Protein AF-A0A183D6N3-F1 (afdb_monomer_lite)

Foldseek 3Di:
DKAQFFKKKAFPVFRKIFTANDDCVRDVLFWDAPCLVTDMFMFGDPCVVPPDDPPDDRPRDRDSTGDDDPPTPDMDGDHDPVVSVVQNVPRIHDPPDD

InterPro domains:
  IPR003609 PAN/Apple domain [PF00024] (3-47)
  IPR052774 C. elegans Developmental and Neuronal Protein [PTHR47327] (3-94)

Structure (mmCIF, N/CA/C/O backbone):
data_AF-A0A183D6N3-F1
#
_entry.id   AF-A0A183D6N3-F1
#
loop_
_atom_site.group_PDB
_atom_site.id
_atom_site.type_symbol
_atom_site.label_atom_id
_atom_site.label_alt_id
_atom_site.label_comp_id
_atom_site.label_asym_id
_atom_site.label_entity_id
_atom_site.label_seq_id
_atom_site.pdbx_PDB_ins_code
_atom_site.Cartn_x
_atom_site.Cartn_y
_atom_site.Cartn_z
_atom_site.occupancy
_atom_site.B_iso_or_equiv
_atom_site.auth_seq_id
_atom_site.auth_comp_id
_atom_site.auth_asym_id
_atom_site.auth_atom_id
_atom_site.pdbx_PDB_model_num
ATOM 1 N N . MET A 1 1 ? -11.780 8.152 -12.091 1.00 53.31 1 MET A N 1
ATOM 2 C CA . MET A 1 1 ? -10.419 8.721 -11.967 1.00 53.31 1 MET A CA 1
ATOM 3 C C . MET A 1 1 ? -9.434 7.601 -12.252 1.00 53.31 1 MET A C 1
ATOM 5 O O . MET A 1 1 ? -9.717 6.483 -11.843 1.00 53.31 1 MET A O 1
ATOM 9 N N . GLN A 1 2 ? -8.379 7.869 -13.019 1.00 67.38 2 GLN A N 1
ATOM 10 C CA . GLN A 1 2 ? -7.361 6.887 -13.397 1.00 67.38 2 GLN A CA 1
ATOM 11 C C . GLN A 1 2 ? -6.048 7.276 -12.713 1.00 67.38 2 GLN A C 1
ATOM 13 O O . GLN A 1 2 ? -5.685 8.449 -12.763 1.00 67.38 2 GLN A O 1
ATOM 18 N N . ILE A 1 3 ? -5.395 6.328 -12.038 1.00 74.12 3 ILE A N 1
ATOM 19 C CA . ILE A 1 3 ? -4.172 6.562 -11.255 1.00 74.12 3 ILE A CA 1
ATOM 20 C C . ILE A 1 3 ? -3.027 5.664 -11.741 1.00 74.12 3 ILE A C 1
ATOM 22 O O . ILE A 1 3 ? -3.223 4.460 -11.928 1.00 74.12 3 ILE A O 1
ATOM 26 N N . ASP A 1 4 ? -1.834 6.247 -11.878 1.00 82.00 4 ASP A N 1
ATOM 27 C CA . ASP A 1 4 ? -0.567 5.522 -12.022 1.00 82.00 4 ASP A CA 1
ATOM 28 C C . ASP A 1 4 ? -0.085 5.099 -10.627 1.00 82.00 4 ASP A C 1
ATOM 30 O O . ASP A 1 4 ? 0.648 5.827 -9.960 1.00 82.00 4 ASP A O 1
ATOM 34 N N . CYS A 1 5 ? -0.559 3.952 -10.139 1.00 81.69 5 CYS A N 1
ATOM 35 C CA . CYS A 1 5 ? -0.313 3.527 -8.760 1.00 81.69 5 CYS A CA 1
ATOM 36 C C . CYS A 1 5 ? 1.162 3.168 -8.509 1.00 81.69 5 CYS A C 1
ATOM 38 O O . CYS A 1 5 ? 1.644 2.122 -8.953 1.00 81.69 5 CYS A O 1
ATOM 40 N N . ARG A 1 6 ? 1.864 4.025 -7.760 1.00 83.56 6 ARG A N 1
ATOM 41 C CA . ARG A 1 6 ? 3.275 3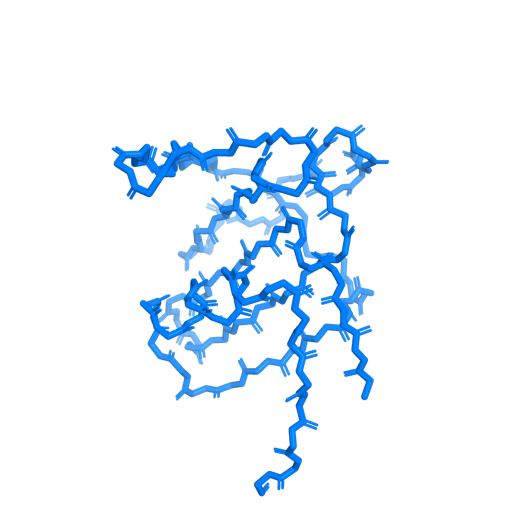.866 -7.369 1.00 83.56 6 ARG A CA 1
ATOM 42 C C . ARG A 1 6 ? 3.451 3.232 -6.003 1.00 83.56 6 ARG A C 1
ATOM 44 O O . ARG A 1 6 ? 4.516 2.678 -5.737 1.00 83.56 6 ARG A O 1
ATOM 51 N N . SER A 1 7 ? 2.444 3.294 -5.139 1.00 83.62 7 SER A N 1
ATOM 52 C CA . SER A 1 7 ? 2.470 2.573 -3.872 1.00 83.62 7 SER A CA 1
ATOM 53 C C . SER A 1 7 ? 1.079 2.263 -3.332 1.00 83.62 7 SER A C 1
ATOM 55 O O . SER A 1 7 ? 0.093 2.895 -3.710 1.00 83.62 7 SER A O 1
ATOM 57 N N . VAL A 1 8 ? 1.007 1.278 -2.441 1.00 86.44 8 VAL A N 1
ATOM 58 C CA . VAL A 1 8 ? -0.219 0.841 -1.779 1.00 86.44 8 VAL A CA 1
ATOM 59 C C . VAL A 1 8 ? 0.002 0.637 -0.281 1.00 86.44 8 VAL A C 1
ATOM 61 O O . VAL A 1 8 ? 1.092 0.260 0.152 1.00 86.44 8 VAL A O 1
ATOM 64 N N . MET A 1 9 ? -1.032 0.909 0.514 1.00 86.00 9 MET A N 1
ATOM 65 C CA . MET A 1 9 ? -1.075 0.643 1.954 1.00 86.00 9 MET A CA 1
ATOM 66 C C . MET A 1 9 ? -2.287 -0.229 2.268 1.00 86.00 9 MET A C 1
ATOM 68 O O . MET A 1 9 ? -3.374 0.041 1.757 1.00 86.00 9 MET A O 1
ATOM 72 N N . TYR A 1 10 ? -2.120 -1.243 3.115 1.00 87.94 10 TYR A N 1
ATOM 73 C CA . TYR A 1 10 ? -3.219 -2.109 3.548 1.00 87.94 10 TYR A CA 1
ATOM 74 C C . TYR A 1 10 ? -3.324 -2.180 5.073 1.00 87.94 10 TYR A C 1
ATOM 76 O O . TYR A 1 10 ? -2.392 -2.642 5.736 1.00 87.94 10 TYR A O 1
ATOM 84 N N . TYR A 1 11 ? -4.469 -1.762 5.616 1.00 87.31 11 TYR A N 1
ATOM 85 C CA . TYR A 1 11 ? -4.781 -1.772 7.046 1.00 87.31 11 TYR A CA 1
ATOM 86 C C . TYR A 1 11 ? -5.524 -3.047 7.402 1.00 87.31 11 TYR A C 1
ATOM 88 O O . TYR A 1 11 ? -6.665 -3.268 7.001 1.00 87.31 11 TYR A O 1
ATOM 96 N N . TYR A 1 12 ? -4.888 -3.89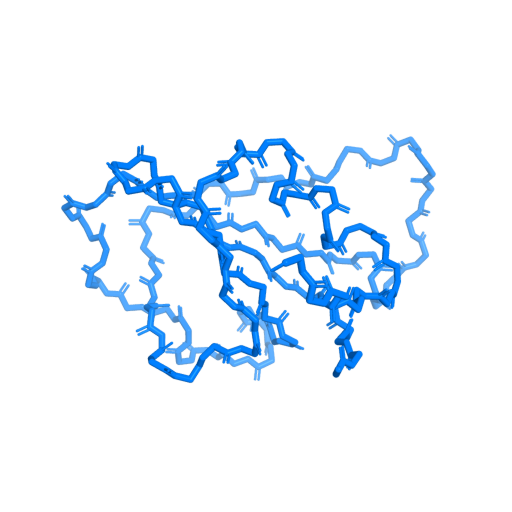6 8.199 1.00 87.31 12 TYR A N 1
ATOM 97 C CA . TYR A 1 12 ? -5.449 -5.203 8.526 1.00 87.31 12 TYR A CA 1
ATOM 98 C C . TYR A 1 12 ? -6.635 -5.130 9.486 1.00 87.31 12 TYR A C 1
ATOM 100 O O . TYR A 1 12 ? -7.460 -6.040 9.498 1.00 87.31 12 TYR A O 1
ATOM 108 N N . ASP A 1 13 ? -6.697 -4.092 10.316 1.00 87.81 13 ASP A N 1
ATOM 109 C CA . ASP A 1 13 ? -7.713 -3.981 11.366 1.00 87.81 13 ASP A CA 1
ATOM 110 C C . ASP A 1 13 ? -9.052 -3.475 10.816 1.00 87.81 13 ASP A C 1
ATOM 112 O O . ASP A 1 13 ? -10.106 -3.845 11.326 1.00 87.81 13 ASP A O 1
ATOM 116 N N . THR A 1 14 ? -9.006 -2.685 9.743 1.00 87.75 14 THR A N 1
ATOM 117 C CA . THR A 1 14 ? -10.166 -2.069 9.084 1.00 87.75 14 THR A CA 1
ATOM 118 C C . THR A 1 14 ? -10.457 -2.658 7.700 1.00 87.75 14 THR A C 1
ATOM 120 O O . THR A 1 14 ? -11.517 -2.395 7.138 1.00 87.75 14 THR A O 1
ATOM 123 N N . ALA A 1 15 ? -9.555 -3.489 7.161 1.00 91.19 15 ALA A N 1
ATOM 124 C CA . ALA A 1 15 ? -9.596 -3.982 5.780 1.00 91.19 15 ALA A CA 1
ATOM 125 C C . ALA A 1 15 ? -9.632 -2.845 4.738 1.00 91.19 15 ALA A C 1
ATOM 127 O O . ALA A 1 15 ? -10.295 -2.947 3.702 1.00 91.19 15 ALA A O 1
ATOM 128 N N . GLU A 1 16 ? -8.922 -1.753 5.029 1.00 89.06 16 GLU A N 1
ATOM 129 C CA . GLU A 1 16 ? -8.804 -0.583 4.158 1.00 89.06 16 GLU A CA 1
ATOM 130 C C . GLU A 1 16 ? -7.568 -0.684 3.263 1.00 89.06 16 GLU A C 1
ATOM 132 O O . GLU A 1 16 ? -6.495 -1.131 3.679 1.00 89.06 16 GLU A O 1
ATOM 137 N N . CYS A 1 17 ? -7.720 -0.217 2.030 1.00 88.19 17 CYS A N 1
ATOM 138 C CA . CYS A 1 17 ? -6.690 -0.160 1.011 1.00 88.19 17 CYS A CA 1
ATOM 139 C C . CYS A 1 17 ? -6.541 1.270 0.496 1.00 88.19 17 CYS A C 1
ATOM 141 O O . CYS A 1 17 ? -7.520 1.901 0.095 1.00 88.19 17 CYS A O 1
ATOM 143 N N . ILE A 1 18 ? -5.306 1.759 0.465 1.00 86.69 18 ILE A N 1
ATOM 144 C CA . ILE A 1 18 ? -4.965 3.084 -0.050 1.00 86.69 18 ILE A CA 1
ATOM 145 C C . ILE A 1 18 ? -4.029 2.917 -1.238 1.00 86.69 18 ILE A C 1
ATOM 147 O O . ILE A 1 18 ? -2.953 2.350 -1.075 1.00 86.69 18 ILE A O 1
ATOM 151 N N . LEU A 1 19 ? -4.410 3.433 -2.407 1.00 86.12 19 LEU A N 1
ATOM 152 C CA . LEU A 1 19 ? -3.540 3.514 -3.584 1.00 86.12 19 LEU A CA 1
ATOM 153 C C . LEU A 1 19 ? -3.023 4.947 -3.727 1.00 86.12 19 LEU A C 1
ATOM 155 O O . LEU A 1 19 ? -3.809 5.895 -3.654 1.00 86.12 19 LEU A O 1
ATOM 159 N N . ASN A 1 20 ? -1.723 5.092 -3.977 1.00 83.75 20 ASN A N 1
ATOM 160 C CA . ASN A 1 20 ? -1.060 6.384 -4.136 1.00 83.75 20 ASN A CA 1
ATOM 161 C C . ASN A 1 20 ? -0.311 6.462 -5.472 1.00 83.75 20 ASN A C 1
ATOM 163 O O . ASN A 1 20 ? 0.345 5.508 -5.899 1.00 83.75 20 ASN A O 1
ATOM 167 N N . ALA A 1 21 ? -0.357 7.635 -6.099 1.00 84.31 21 ALA A N 1
ATOM 168 C CA . ALA A 1 21 ? 0.382 7.983 -7.309 1.00 84.31 21 ALA A CA 1
ATOM 169 C C . ALA A 1 21 ? 1.839 8.355 -7.011 1.00 84.31 21 ALA A C 1
ATOM 171 O O . ALA A 1 21 ? 2.615 8.607 -7.928 1.00 84.31 21 ALA A O 1
ATOM 172 N N . GLU A 1 22 ? 2.205 8.402 -5.732 1.00 83.00 22 GLU A N 1
ATOM 173 C CA . GLU A 1 22 ? 3.530 8.727 -5.217 1.00 83.00 22 GLU A CA 1
ATOM 174 C C . GLU A 1 22 ? 4.111 7.539 -4.430 1.00 83.00 22 GLU A C 1
ATOM 176 O O . GLU A 1 22 ? 3.390 6.639 -3.991 1.00 83.00 22 GLU A O 1
ATOM 181 N N . ASN A 1 23 ? 5.430 7.535 -4.250 1.00 79.31 23 ASN A N 1
ATOM 182 C CA . ASN A 1 23 ? 6.168 6.598 -3.400 1.00 79.31 23 ASN A CA 1
ATOM 183 C C . ASN A 1 23 ? 7.171 7.353 -2.503 1.00 79.31 23 ASN A C 1
ATOM 185 O O . ASN A 1 23 ? 7.251 8.585 -2.559 1.00 79.31 23 ASN A O 1
ATOM 189 N N . GLN A 1 24 ? 7.962 6.648 -1.686 1.00 75.12 24 GLN A N 1
ATOM 190 C CA . GLN A 1 24 ? 8.960 7.273 -0.808 1.00 75.12 24 GLN A CA 1
ATOM 191 C C . GLN A 1 24 ? 9.955 8.155 -1.577 1.00 75.12 24 GLN A C 1
ATOM 193 O O . GLN A 1 24 ? 10.403 9.188 -1.064 1.00 75.12 24 GLN A O 1
ATOM 198 N N . ALA A 1 25 ? 10.332 7.748 -2.793 1.00 76.31 25 ALA A N 1
ATOM 199 C CA . ALA A 1 25 ? 11.307 8.468 -3.602 1.00 76.31 25 ALA A CA 1
ATOM 200 C C . ALA A 1 25 ? 10.760 9.815 -4.095 1.00 76.31 25 ALA A C 1
ATOM 202 O O . ALA A 1 25 ? 11.485 10.813 -4.065 1.00 76.31 25 ALA A O 1
ATOM 203 N N . THR A 1 26 ? 9.491 9.858 -4.511 1.00 76.31 26 THR A N 1
ATOM 204 C CA . THR A 1 26 ? 8.849 11.077 -5.023 1.00 76.31 26 THR A CA 1
ATOM 205 C C . THR A 1 26 ? 8.291 11.966 -3.916 1.00 76.31 26 THR A C 1
ATOM 207 O O . THR A 1 26 ? 8.263 13.183 -4.080 1.00 76.31 26 THR A O 1
ATOM 210 N N . ASN A 1 27 ? 7.899 11.397 -2.771 1.00 74.25 27 ASN A N 1
ATOM 211 C CA . ASN A 1 27 ? 7.404 12.157 -1.629 1.00 74.25 27 ASN A CA 1
ATOM 212 C C . ASN A 1 27 ? 7.870 11.566 -0.290 1.00 74.25 27 ASN A C 1
ATOM 214 O O . ASN A 1 27 ? 7.227 10.719 0.328 1.00 74.25 27 ASN A O 1
ATOM 218 N N . LYS A 1 28 ? 8.976 12.115 0.224 1.00 65.44 28 LYS A N 1
ATOM 219 C CA . LYS A 1 28 ? 9.552 11.741 1.528 1.00 65.44 28 LYS A CA 1
ATOM 220 C C . LYS A 1 28 ? 8.637 12.043 2.720 1.00 65.44 28 LYS A C 1
ATOM 222 O O . LYS A 1 28 ? 8.863 11.501 3.798 1.00 65.44 28 LYS A O 1
ATOM 227 N N . SER A 1 29 ? 7.621 12.889 2.540 1.00 64.94 29 SER A N 1
ATOM 228 C CA . SER A 1 29 ? 6.647 13.229 3.586 1.00 64.94 29 SER A CA 1
ATOM 229 C C . SER A 1 29 ? 5.612 12.123 3.804 1.00 64.94 29 SER A C 1
ATOM 231 O O . SER A 1 29 ? 4.819 12.226 4.733 1.00 64.94 29 SER A O 1
ATOM 233 N N . LEU A 1 30 ? 5.631 11.064 2.983 1.00 62.12 30 LEU A N 1
ATOM 234 C CA . LEU A 1 30 ? 4.853 9.839 3.178 1.00 62.12 30 LEU A CA 1
ATOM 235 C C . LEU A 1 30 ? 5.438 8.931 4.277 1.00 62.12 30 LEU A C 1
ATOM 237 O O . LEU A 1 30 ? 4.891 7.865 4.530 1.00 62.12 30 LEU A O 1
ATOM 241 N N . ILE A 1 31 ? 6.529 9.323 4.958 1.00 58.50 31 ILE A N 1
ATOM 242 C CA . ILE A 1 31 ? 7.150 8.542 6.043 1.00 58.50 31 ILE A CA 1
ATOM 243 C C . ILE A 1 31 ? 7.267 9.330 7.361 1.00 58.50 31 ILE A C 1
ATOM 245 O O . ILE A 1 31 ? 8.060 10.261 7.472 1.00 58.50 31 ILE A O 1
ATOM 249 N N . THR A 1 32 ? 6.514 8.909 8.383 1.00 58.22 32 THR A N 1
ATOM 250 C CA . THR A 1 32 ? 6.516 9.375 9.791 1.00 58.22 32 THR A CA 1
ATOM 251 C C . THR A 1 32 ? 6.134 8.199 10.701 1.00 58.22 32 THR A C 1
ATOM 253 O O . THR A 1 32 ? 5.878 7.087 10.239 1.00 58.22 32 THR A O 1
ATOM 256 N N . ASN A 1 33 ? 6.130 8.441 12.013 1.00 54.88 33 ASN A N 1
ATOM 257 C CA . ASN A 1 33 ? 5.940 7.442 13.062 1.00 54.88 33 ASN A CA 1
ATOM 258 C C . ASN A 1 33 ? 4.464 7.175 13.433 1.00 54.88 33 ASN A C 1
ATOM 260 O O . ASN A 1 33 ? 4.212 6.457 14.399 1.00 54.88 33 ASN A O 1
ATOM 264 N N . ASP A 1 34 ? 3.487 7.735 12.716 1.00 62.16 34 ASP A N 1
ATOM 265 C CA . ASP A 1 34 ? 2.077 7.702 13.149 1.00 62.16 34 ASP A CA 1
ATOM 266 C C . ASP A 1 34 ? 1.411 6.320 13.018 1.00 62.16 34 ASP A C 1
ATOM 268 O O . ASP A 1 34 ? 0.373 6.067 13.624 1.00 62.16 34 ASP A O 1
ATOM 272 N N . THR A 1 35 ? 2.036 5.385 12.300 1.00 62.59 35 THR A N 1
ATOM 273 C CA . THR A 1 35 ? 1.560 4.001 12.137 1.00 62.59 35 THR A CA 1
ATOM 274 C C . THR A 1 35 ? 2.195 2.998 13.105 1.00 62.59 35 THR A C 1
ATOM 276 O O . THR A 1 35 ? 1.878 1.815 13.032 1.00 62.59 35 THR A O 1
ATOM 279 N N . LEU A 1 36 ? 3.032 3.434 14.061 1.00 65.56 36 LEU A N 1
ATOM 280 C CA . LEU A 1 36 ? 3.759 2.537 14.984 1.00 65.56 36 LEU A CA 1
ATOM 281 C C . LEU A 1 36 ? 2.864 1.568 15.780 1.00 65.56 36 LEU A C 1
ATOM 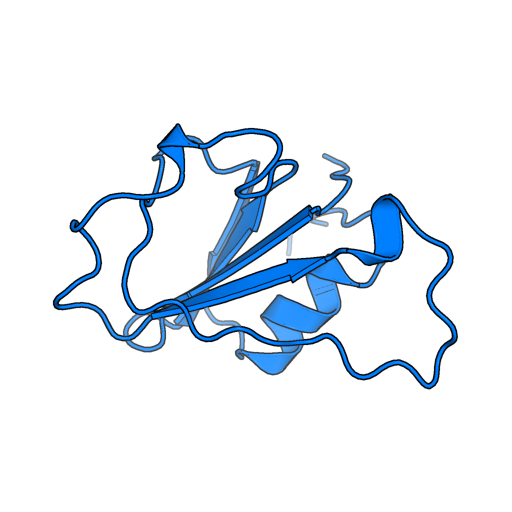283 O O . LEU A 1 36 ? 3.324 0.501 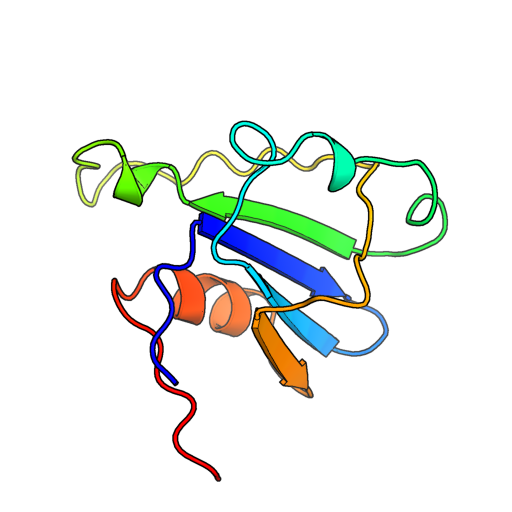16.176 1.00 65.56 36 LEU A O 1
ATOM 287 N N . ASN A 1 37 ? 1.605 1.938 16.024 1.00 71.50 37 ASN A N 1
ATOM 288 C CA . ASN A 1 37 ? 0.639 1.117 16.763 1.00 71.50 37 ASN A CA 1
ATOM 289 C C . ASN A 1 37 ? -0.419 0.467 15.855 1.00 71.50 37 ASN A C 1
ATOM 291 O O . ASN A 1 37 ? -1.402 -0.070 16.358 1.00 71.50 37 ASN A O 1
ATOM 295 N N . MET A 1 38 ? -0.252 0.543 14.534 1.00 75.06 38 MET A N 1
ATOM 296 C CA . MET A 1 38 ? -1.208 0.034 13.553 1.00 75.06 38 MET A CA 1
ATOM 297 C C . MET A 1 38 ? -0.640 -1.198 12.856 1.00 75.06 38 MET A C 1
ATOM 299 O O . MET A 1 38 ? 0.544 -1.257 12.522 1.00 75.06 38 MET A O 1
ATOM 303 N N . ARG A 1 39 ? -1.494 -2.186 12.578 1.00 81.75 39 ARG A N 1
ATOM 304 C CA . ARG A 1 39 ? -1.116 -3.316 11.729 1.00 81.75 39 ARG A CA 1
ATOM 305 C C . ARG A 1 39 ? -1.370 -2.945 10.274 1.00 81.75 39 ARG A C 1
ATOM 307 O O . ARG A 1 39 ? -2.482 -3.105 9.769 1.00 81.75 39 ARG A O 1
ATOM 314 N N . VAL A 1 40 ? -0.335 -2.431 9.621 1.00 80.50 40 VAL A N 1
ATOM 315 C CA . VAL A 1 40 ? -0.420 -1.926 8.254 1.00 80.50 40 VAL A CA 1
ATOM 316 C C . VAL A 1 40 ? 0.815 -2.330 7.445 1.00 80.50 40 VAL A C 1
ATOM 318 O O . VAL A 1 40 ? 1.931 -2.307 7.962 1.00 80.50 40 VAL A O 1
ATOM 321 N N . ASP A 1 41 ? 0.615 -2.724 6.188 1.00 82.31 41 ASP A N 1
ATOM 322 C CA . ASP A 1 41 ? 1.705 -2.979 5.239 1.00 82.31 41 ASP A CA 1
ATOM 323 C C . ASP A 1 41 ? 1.767 -1.862 4.190 1.00 82.31 41 ASP A C 1
ATOM 325 O O . ASP A 1 41 ? 0.726 -1.407 3.718 1.00 82.31 41 ASP A O 1
ATOM 329 N N . TYR A 1 42 ? 2.985 -1.455 3.815 1.00 79.81 42 TYR A N 1
ATOM 330 C CA . TYR A 1 42 ? 3.272 -0.526 2.717 1.00 79.81 42 TYR A CA 1
ATOM 331 C C . TYR A 1 42 ? 4.107 -1.208 1.640 1.00 79.81 42 TYR A C 1
ATOM 333 O O . TYR A 1 42 ? 4.986 -2.022 1.923 1.00 79.81 42 TYR A O 1
ATOM 341 N N . PHE A 1 43 ? 3.814 -0.861 0.397 1.00 80.25 43 PHE A N 1
ATOM 342 C CA . PHE A 1 43 ? 4.117 -1.669 -0.765 1.00 80.25 43 PHE A CA 1
ATOM 343 C C . PHE A 1 43 ? 4.377 -0.734 -1.955 1.00 80.25 43 PHE A C 1
ATOM 345 O O . PHE A 1 43 ? 3.474 -0.021 -2.377 1.00 80.25 43 PHE A O 1
ATOM 352 N N . GLU A 1 44 ? 5.595 -0.711 -2.504 1.00 79.88 44 GLU A N 1
ATOM 353 C CA . GLU A 1 44 ? 5.950 0.154 -3.644 1.00 79.88 44 GLU A CA 1
ATOM 354 C C . GLU A 1 44 ? 5.938 -0.605 -4.977 1.00 79.88 44 GLU A C 1
ATOM 356 O O . GLU A 1 44 ? 6.461 -1.715 -5.096 1.00 79.88 44 GLU A O 1
ATOM 361 N N . ASN A 1 45 ? 5.376 0.028 -6.006 1.00 77.00 45 ASN A N 1
ATOM 362 C CA . ASN A 1 45 ? 5.371 -0.456 -7.379 1.00 77.00 45 ASN A CA 1
ATOM 363 C C . ASN A 1 45 ? 6.520 0.182 -8.174 1.00 77.00 45 ASN A C 1
ATOM 365 O O . ASN A 1 45 ? 6.353 1.189 -8.863 1.00 77.00 45 ASN A O 1
ATOM 369 N N . ASN A 1 46 ? 7.697 -0.439 -8.111 1.00 70.88 46 ASN A N 1
ATOM 370 C CA . ASN A 1 46 ? 8.867 0.003 -8.877 1.00 70.88 46 ASN A CA 1
ATOM 371 C C . ASN A 1 46 ? 8.748 -0.280 -10.387 1.00 70.88 46 ASN A C 1
ATOM 373 O O . ASN A 1 46 ? 9.518 0.254 -11.180 1.00 70.88 46 ASN A O 1
ATOM 377 N N . CYS A 1 47 ? 7.762 -1.075 -10.810 1.00 66.44 47 CYS A N 1
ATOM 378 C CA . CYS A 1 47 ? 7.576 -1.472 -12.206 1.00 66.44 47 CYS A CA 1
ATOM 379 C C . CYS A 1 47 ? 6.941 -0.392 -13.091 1.00 66.44 47 CYS A C 1
ATOM 381 O O . CYS A 1 47 ? 6.738 -0.615 -14.286 1.00 66.44 47 CYS A O 1
ATOM 383 N N . LEU A 1 48 ? 6.615 0.772 -12.521 1.00 65.06 48 LEU A N 1
ATOM 384 C CA . LEU A 1 48 ? 6.229 1.952 -13.292 1.00 65.06 48 LEU A CA 1
ATOM 385 C C . LEU A 1 48 ? 7.437 2.686 -13.883 1.00 65.06 48 LEU A C 1
ATOM 387 O O . LEU A 1 48 ? 7.352 3.167 -15.010 1.00 65.06 48 LEU A O 1
ATOM 391 N N . ASP A 1 49 ? 8.556 2.747 -13.157 1.00 62.50 49 ASP A N 1
ATOM 392 C CA . ASP A 1 49 ? 9.759 3.468 -13.597 1.00 62.50 49 ASP A CA 1
ATOM 393 C C . ASP A 1 49 ? 10.775 2.563 -14.305 1.00 62.50 49 ASP A C 1
ATOM 395 O O . ASP A 1 49 ? 11.635 3.046 -15.044 1.00 62.50 49 ASP A O 1
ATOM 399 N N . VAL A 1 50 ? 10.677 1.244 -14.107 1.00 61.56 50 VAL A N 1
ATOM 400 C CA . VAL A 1 50 ? 11.528 0.247 -14.767 1.00 61.56 50 VAL A CA 1
ATOM 401 C C . VAL A 1 50 ? 10.707 -0.878 -15.388 1.00 61.56 50 VAL A C 1
ATOM 403 O O . VAL A 1 50 ? 9.644 -1.251 -14.901 1.00 61.56 50 VAL A O 1
ATOM 406 N N . ASN A 1 51 ? 11.220 -1.460 -16.472 1.00 60.34 51 ASN A N 1
ATOM 407 C CA . ASN A 1 51 ? 10.575 -2.581 -17.148 1.00 60.34 51 ASN A CA 1
ATOM 408 C C . ASN A 1 51 ? 10.800 -3.868 -16.331 1.00 60.34 51 ASN A C 1
ATOM 410 O O . ASN A 1 51 ? 11.813 -4.550 -16.491 1.00 60.34 51 ASN A O 1
ATOM 414 N N . CYS A 1 52 ? 9.884 -4.176 -15.417 1.00 58.00 52 CYS A N 1
ATOM 415 C CA . CYS A 1 52 ? 9.906 -5.430 -14.671 1.00 58.00 52 CYS A CA 1
ATOM 416 C C . CYS A 1 52 ? 9.564 -6.614 -15.585 1.00 58.00 52 CYS A C 1
ATOM 418 O O . CYS A 1 52 ? 8.593 -6.561 -16.341 1.00 58.00 52 CYS A O 1
ATOM 420 N N . SER A 1 53 ? 10.342 -7.695 -15.502 1.00 55.53 53 SER A N 1
ATOM 421 C CA . SER A 1 53 ? 9.933 -8.986 -16.068 1.00 55.53 53 SER A CA 1
ATOM 422 C C . SER A 1 53 ? 8.780 -9.557 -15.237 1.00 55.53 53 SER A C 1
ATOM 424 O O . SER A 1 53 ? 8.739 -9.345 -14.030 1.00 55.53 53 SER A O 1
ATOM 426 N N . ASN A 1 54 ? 7.875 -10.333 -15.835 1.00 54.44 54 ASN A N 1
ATOM 427 C CA . ASN A 1 54 ? 6.761 -10.964 -15.105 1.00 54.44 54 ASN A CA 1
ATOM 428 C C . ASN A 1 54 ? 7.229 -11.900 -13.965 1.00 54.44 54 ASN A C 1
ATOM 430 O O . ASN A 1 54 ? 6.434 -12.241 -13.094 1.00 54.44 54 ASN A O 1
ATOM 434 N N . ASP A 1 55 ? 8.511 -12.284 -13.968 1.00 51.22 55 ASP A N 1
ATOM 435 C CA . ASP A 1 55 ? 9.148 -13.154 -12.973 1.00 51.22 55 ASP A CA 1
ATOM 436 C C . ASP A 1 55 ? 9.804 -12.393 -11.806 1.00 51.22 55 ASP A C 1
ATOM 438 O O . ASP A 1 55 ? 10.336 -13.014 -10.883 1.00 51.22 55 ASP A O 1
ATOM 442 N N . SER A 1 56 ? 9.817 -11.054 -11.821 1.00 46.84 56 SER A N 1
ATOM 443 C CA . SER A 1 56 ? 10.334 -10.291 -10.684 1.00 46.84 56 SER A CA 1
ATOM 444 C C . SER A 1 56 ? 9.295 -10.266 -9.568 1.00 46.84 56 SER A C 1
ATOM 446 O O . SER A 1 56 ? 8.272 -9.592 -9.669 1.00 46.84 56 SER A O 1
ATOM 448 N N . THR A 1 57 ? 9.575 -10.980 -8.480 1.00 43.91 57 THR A N 1
ATOM 449 C CA . THR A 1 57 ? 8.878 -10.811 -7.205 1.00 43.91 57 THR A CA 1
ATOM 450 C C . THR A 1 57 ? 9.037 -9.369 -6.753 1.00 43.91 57 THR A C 1
ATOM 452 O O . THR A 1 57 ? 10.149 -8.946 -6.432 1.00 43.91 57 THR A O 1
ATOM 455 N N . THR A 1 58 ? 7.935 -8.620 -6.733 1.00 49.06 58 THR A N 1
ATOM 456 C CA . THR A 1 58 ? 7.840 -7.315 -6.082 1.00 49.06 58 THR A CA 1
ATOM 457 C C . THR A 1 58 ? 8.552 -7.396 -4.735 1.00 49.06 58 THR A C 1
ATOM 459 O O . THR A 1 58 ? 8.178 -8.196 -3.874 1.00 49.06 58 THR A O 1
ATOM 462 N N . HIS A 1 59 ? 9.638 -6.637 -4.579 1.00 46.41 59 HIS A N 1
ATOM 463 C CA . HIS A 1 59 ? 10.402 -6.609 -3.340 1.00 46.41 59 HIS A CA 1
ATOM 464 C C . HIS A 1 59 ? 9.581 -5.855 -2.300 1.00 46.41 59 HIS A C 1
ATOM 466 O O . HIS A 1 59 ? 9.686 -4.641 -2.152 1.00 46.41 59 HIS A O 1
ATOM 472 N N . TRP A 1 60 ? 8.723 -6.585 -1.598 1.00 52.91 60 TRP A N 1
ATOM 473 C CA . TRP A 1 60 ? 7.994 -6.061 -0.462 1.00 52.91 60 TRP A CA 1
ATOM 474 C C . TRP A 1 60 ? 8.978 -5.790 0.672 1.00 52.91 60 TRP A C 1
ATOM 476 O O . TRP A 1 60 ? 9.380 -6.696 1.403 1.00 52.91 60 TRP A O 1
ATOM 486 N N . ILE A 1 61 ? 9.391 -4.534 0.817 1.00 51.12 61 ILE A N 1
ATOM 487 C CA . ILE A 1 61 ? 10.053 -4.086 2.035 1.00 51.12 61 ILE A CA 1
ATOM 488 C C . ILE A 1 61 ? 8.931 -3.756 3.011 1.00 51.12 61 ILE A C 1
ATOM 490 O O . ILE A 1 61 ? 8.258 -2.741 2.868 1.00 51.12 61 ILE A O 1
ATOM 494 N N . LYS A 1 62 ? 8.715 -4.621 4.005 1.00 51.53 62 LYS A N 1
ATOM 495 C CA . LYS A 1 62 ? 7.853 -4.278 5.135 1.00 51.53 62 LYS A CA 1
ATOM 496 C C . LYS A 1 62 ? 8.530 -3.150 5.912 1.00 51.53 62 LYS A C 1
ATOM 498 O O . LYS A 1 62 ? 9.485 -3.389 6.649 1.00 51.53 62 LYS A O 1
ATOM 503 N N . VAL A 1 63 ? 8.064 -1.923 5.719 1.00 54.12 63 VAL A N 1
ATOM 504 C CA . VAL A 1 63 ? 8.539 -0.764 6.476 1.00 54.12 63 VAL A CA 1
ATOM 505 C C . VAL A 1 63 ? 7.605 -0.575 7.664 1.00 54.12 63 VAL A C 1
ATOM 507 O O . VAL A 1 63 ? 6.426 -0.295 7.492 1.00 54.12 63 VAL A O 1
ATOM 510 N N . GLU A 1 64 ? 8.121 -0.711 8.884 1.00 52.03 64 GLU A N 1
ATOM 511 C CA . GLU A 1 64 ? 7.334 -0.567 10.123 1.00 52.03 64 GLU A CA 1
ATOM 512 C C . GLU A 1 64 ? 6.920 0.892 10.432 1.00 52.03 64 GLU A C 1
ATOM 514 O O . GLU A 1 64 ? 6.429 1.176 11.522 1.00 52.03 64 GLU A O 1
ATOM 519 N N . ARG A 1 65 ? 7.178 1.848 9.525 1.00 52.50 65 ARG A N 1
ATOM 520 C CA . ARG A 1 65 ? 6.995 3.294 9.751 1.00 52.50 65 ARG A CA 1
ATOM 521 C C . ARG A 1 65 ? 6.626 4.020 8.457 1.00 52.50 65 ARG A C 1
ATOM 523 O O . ARG A 1 65 ? 7.490 4.193 7.601 1.00 52.50 65 ARG A O 1
ATOM 530 N N . PHE A 1 66 ? 5.383 4.479 8.327 1.00 54.47 66 PHE A N 1
ATOM 531 C CA . PHE A 1 66 ? 4.953 5.376 7.244 1.00 54.47 66 PHE A CA 1
ATOM 532 C C . PHE A 1 66 ? 3.792 6.305 7.651 1.00 54.47 66 PHE A C 1
ATOM 534 O O . PHE A 1 66 ? 3.052 6.004 8.586 1.00 54.47 66 PHE A O 1
ATOM 541 N N . VAL A 1 67 ? 3.640 7.439 6.952 1.00 53.78 67 VAL A N 1
ATOM 542 C CA . VAL A 1 67 ? 2.538 8.416 7.104 1.00 53.78 67 VAL A CA 1
ATOM 543 C C . VAL A 1 67 ? 1.346 7.998 6.282 1.00 53.78 67 VAL A C 1
ATOM 545 O O . VAL A 1 67 ? 1.476 7.639 5.116 1.00 53.78 67 VAL A O 1
ATOM 548 N N . ILE A 1 68 ? 0.173 8.205 6.861 1.00 51.47 68 ILE A N 1
ATOM 549 C CA . ILE A 1 68 ? -1.082 8.296 6.128 1.00 51.47 68 ILE A CA 1
ATOM 550 C C . ILE A 1 68 ? -1.353 9.771 5.888 1.00 51.47 68 ILE A C 1
ATOM 552 O O . ILE A 1 68 ? -1.715 10.513 6.800 1.00 51.47 68 ILE A O 1
ATOM 556 N N . SER A 1 69 ? -1.102 10.238 4.672 1.00 53.97 69 SER A N 1
ATOM 557 C CA . SER A 1 69 ? -1.617 11.538 4.278 1.00 53.97 69 SER A CA 1
ATOM 558 C C . SER A 1 69 ? -3.124 11.374 4.083 1.00 53.97 69 SER A C 1
ATOM 560 O O . SER A 1 69 ? -3.549 10.509 3.324 1.00 53.97 69 SER A O 1
ATOM 562 N N . ASN A 1 70 ? -3.947 12.235 4.695 1.00 52.41 70 ASN A N 1
ATOM 563 C CA . ASN A 1 70 ? -5.379 12.316 4.353 1.00 52.41 70 ASN A CA 1
ATOM 564 C C . ASN A 1 70 ? -5.598 12.670 2.867 1.00 52.41 70 ASN A C 1
ATOM 566 O O . ASN A 1 70 ? -6.711 12.585 2.360 1.00 52.41 70 ASN A O 1
ATOM 570 N N . LYS A 1 71 ? -4.541 13.100 2.165 1.00 58.84 71 LYS A N 1
ATOM 571 C CA . LYS A 1 71 ? -4.496 13.088 0.706 1.00 58.84 71 LYS A CA 1
ATOM 572 C C . LYS A 1 71 ? -4.072 11.693 0.269 1.00 58.84 71 LYS A C 1
ATOM 574 O O . LYS A 1 71 ? -2.878 11.421 0.179 1.00 58.84 71 LYS A O 1
ATOM 579 N N . HIS A 1 72 ? -5.065 10.851 0.044 1.00 65.44 72 HIS A N 1
ATOM 580 C CA . HIS A 1 72 ? -4.934 9.624 -0.720 1.00 65.44 72 HIS A CA 1
ATOM 581 C C . HIS A 1 72 ? -5.562 9.839 -2.096 1.00 65.44 72 HIS A C 1
ATOM 583 O O . HIS A 1 72 ? -6.561 10.553 -2.224 1.00 65.44 72 HIS A O 1
ATOM 589 N N . ASP A 1 73 ? -5.022 9.195 -3.123 1.00 73.94 73 ASP A N 1
ATOM 590 C CA . ASP A 1 73 ? -5.619 9.279 -4.455 1.00 73.94 73 ASP A CA 1
ATOM 591 C C . ASP A 1 73 ? -6.855 8.383 -4.556 1.00 73.94 73 ASP A C 1
ATOM 593 O O . ASP A 1 73 ? -7.900 8.803 -5.053 1.00 73.94 73 ASP A O 1
ATOM 597 N N . VAL A 1 74 ? -6.756 7.152 -4.042 1.00 79.19 74 VAL A N 1
ATOM 598 C CA . VAL A 1 74 ? -7.866 6.195 -4.006 1.00 79.19 74 VAL A CA 1
ATOM 599 C C . VAL A 1 74 ? -7.895 5.481 -2.660 1.00 79.19 74 VAL A C 1
ATOM 601 O O . VAL A 1 74 ? -6.879 4.973 -2.194 1.00 79.19 74 VAL A O 1
ATOM 604 N N . PHE A 1 75 ? -9.087 5.411 -2.075 1.00 84.00 75 PHE A N 1
ATOM 605 C CA . PHE A 1 75 ? -9.382 4.689 -0.844 1.00 84.00 75 PHE A CA 1
ATOM 606 C C . PHE A 1 75 ? -10.461 3.641 -1.123 1.00 84.00 75 PHE A C 1
ATOM 608 O O . PHE A 1 75 ? -11.450 3.936 -1.800 1.00 84.00 75 PHE A O 1
ATOM 615 N N . ILE A 1 76 ? -10.244 2.413 -0.655 1.00 84.00 76 ILE A N 1
ATOM 616 C CA . ILE A 1 76 ? -11.117 1.262 -0.905 1.00 84.00 76 ILE A CA 1
ATOM 617 C C . ILE A 1 76 ? -11.286 0.488 0.402 1.00 84.00 76 ILE A C 1
ATOM 619 O O . ILE A 1 76 ? -10.301 0.125 1.040 1.00 84.00 76 ILE A O 1
ATOM 623 N N . GLU A 1 77 ? -12.526 0.198 0.779 1.00 87.62 77 GLU A N 1
ATOM 624 C CA . GLU A 1 77 ? -12.858 -0.559 1.990 1.00 87.62 77 GLU A CA 1
ATOM 625 C C . GLU A 1 77 ? -13.202 -2.017 1.668 1.00 87.62 77 GLU A C 1
ATOM 627 O O . GLU A 1 77 ? -13.579 -2.348 0.543 1.00 87.62 77 GLU A O 1
ATOM 63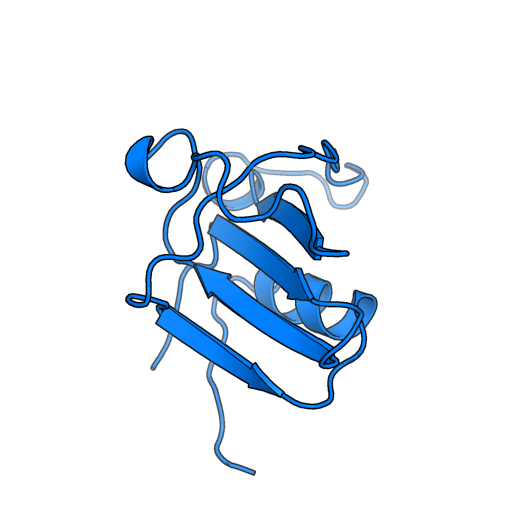2 N N . GLN A 1 78 ? -13.135 -2.881 2.685 1.00 89.62 78 GLN A N 1
ATOM 633 C CA . GLN A 1 78 ? -13.596 -4.276 2.640 1.00 89.62 78 GLN A CA 1
ATOM 634 C C . GLN A 1 78 ? -12.913 -5.140 1.571 1.00 89.62 78 GLN A C 1
ATOM 636 O O . GLN A 1 78 ? -13.522 -6.040 0.989 1.00 89.62 78 GLN A O 1
ATOM 641 N N . VAL A 1 79 ? -11.628 -4.897 1.328 1.00 89.81 79 VAL A N 1
ATOM 642 C CA . VAL A 1 79 ? -10.830 -5.688 0.385 1.00 89.81 79 VAL A CA 1
ATOM 643 C C . VAL A 1 79 ? -9.790 -6.516 1.115 1.00 89.81 79 VAL A C 1
ATOM 645 O O . VAL A 1 79 ? -9.369 -6.195 2.218 1.00 89.81 79 VAL A O 1
ATOM 648 N N . THR A 1 80 ? -9.365 -7.613 0.501 1.00 91.31 80 THR A N 1
ATOM 649 C CA . THR A 1 80 ? -8.227 -8.390 1.001 1.00 91.31 80 THR A CA 1
ATOM 650 C C . THR A 1 80 ? -6.904 -7.723 0.628 1.00 91.31 80 THR A C 1
ATOM 652 O O . THR A 1 80 ? -6.817 -6.991 -0.361 1.00 91.31 80 THR A O 1
ATOM 655 N N . ARG A 1 81 ? -5.835 -8.047 1.367 1.00 88.12 81 ARG A N 1
ATOM 656 C CA . ARG A 1 81 ? -4.464 -7.615 1.047 1.00 88.12 81 ARG A CA 1
ATOM 657 C C . ARG A 1 81 ? -4.087 -7.909 -0.409 1.00 88.12 81 ARG A C 1
ATOM 659 O O . ARG A 1 81 ? -3.547 -7.048 -1.095 1.00 88.12 81 ARG A O 1
ATOM 666 N N . ASP A 1 82 ? -4.382 -9.116 -0.888 1.00 88.31 82 ASP A N 1
ATOM 667 C CA . ASP A 1 82 ? -3.978 -9.545 -2.230 1.00 88.31 82 ASP A CA 1
ATOM 668 C C . ASP A 1 82 ? -4.768 -8.805 -3.322 1.00 88.31 82 ASP A C 1
ATOM 670 O O . ASP A 1 82 ? -4.197 -8.420 -4.342 1.00 88.31 82 ASP A O 1
ATOM 674 N N . GLN A 1 83 ? -6.053 -8.512 -3.083 1.00 88.12 83 GLN A N 1
ATOM 675 C CA . GLN A 1 83 ? -6.839 -7.640 -3.963 1.00 88.12 83 GLN A CA 1
ATOM 676 C C . GLN A 1 83 ? -6.272 -6.219 -3.985 1.00 88.12 83 GLN A C 1
ATOM 678 O O . GLN A 1 83 ? -6.049 -5.674 -5.064 1.00 88.12 83 GLN A O 1
ATOM 683 N N . CYS A 1 84 ? -5.976 -5.661 -2.809 1.00 87.75 84 CYS A N 1
ATOM 684 C CA . CYS A 1 84 ? -5.398 -4.330 -2.655 1.00 87.75 84 CYS A CA 1
ATOM 685 C C . CYS A 1 84 ? -4.102 -4.173 -3.471 1.00 87.75 84 CYS A C 1
ATOM 687 O O . CYS A 1 84 ? -3.963 -3.248 -4.270 1.00 87.75 84 CYS A O 1
ATOM 689 N N . ILE A 1 85 ? -3.199 -5.150 -3.363 1.00 84.38 85 ILE A N 1
ATOM 690 C CA . ILE A 1 85 ? -1.977 -5.234 -4.170 1.00 84.38 85 ILE A CA 1
ATOM 691 C C . ILE A 1 85 ? -2.299 -5.316 -5.667 1.00 84.38 85 ILE A C 1
ATOM 693 O O . ILE A 1 85 ? -1.717 -4.582 -6.468 1.00 84.38 85 ILE A O 1
ATOM 697 N N . SER A 1 86 ? -3.224 -6.197 -6.059 1.00 84.00 86 SER A N 1
ATOM 698 C CA . SER A 1 86 ? -3.553 -6.426 -7.471 1.00 84.00 86 SER A CA 1
ATOM 699 C C . SER A 1 86 ? -4.081 -5.171 -8.172 1.00 84.00 86 SER A C 1
ATOM 701 O O . SER A 1 86 ? -3.790 -4.962 -9.351 1.00 84.00 86 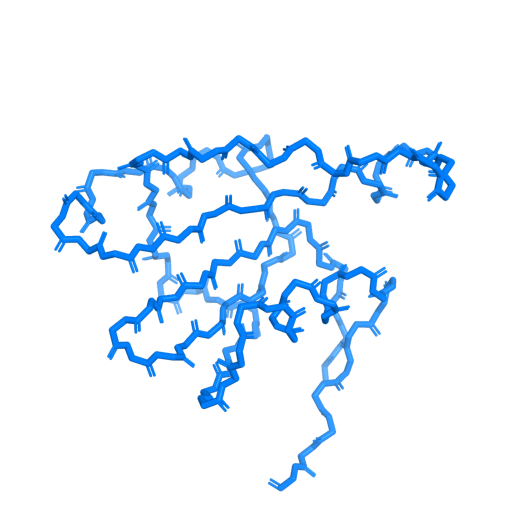SER A O 1
ATOM 703 N N . PHE A 1 87 ? -4.775 -4.290 -7.442 1.00 83.88 87 PHE A N 1
ATOM 704 C CA . PHE A 1 87 ? -5.264 -3.019 -7.975 1.00 83.88 87 PHE A CA 1
ATOM 705 C C . PHE A 1 87 ? -4.133 -2.079 -8.395 1.00 83.88 87 PHE A C 1
ATOM 707 O O . PHE A 1 87 ? -4.302 -1.323 -9.347 1.00 83.88 87 PHE A O 1
ATOM 714 N N . CYS A 1 88 ? -2.976 -2.158 -7.735 1.00 80.19 88 CYS A N 1
ATOM 715 C CA . CYS A 1 88 ? -1.813 -1.326 -8.035 1.00 80.19 88 CYS A CA 1
ATOM 716 C C . CYS A 1 88 ? -0.941 -1.883 -9.179 1.00 80.19 88 CYS A C 1
ATOM 718 O O . CYS A 1 88 ? -0.153 -1.150 -9.770 1.00 80.19 88 CYS A O 1
ATOM 720 N N . ILE A 1 89 ? -1.077 -3.175 -9.510 1.00 73.81 89 ILE A N 1
ATOM 721 C CA . ILE A 1 89 ? -0.302 -3.845 -10.573 1.00 73.81 89 ILE A CA 1
ATOM 722 C C . ILE A 1 89 ? -0.858 -3.512 -11.966 1.00 73.81 89 ILE A C 1
ATOM 724 O O . ILE A 1 89 ? -0.119 -3.468 -12.953 1.00 73.81 89 ILE A O 1
ATOM 728 N N . VAL A 1 90 ? -2.163 -3.254 -12.070 1.00 63.03 90 VAL A N 1
ATOM 729 C CA . VAL A 1 90 ? -2.774 -2.819 -13.326 1.00 63.03 90 VAL A CA 1
ATOM 730 C C . VAL A 1 90 ? -2.352 -1.373 -13.571 1.00 63.03 90 VAL A C 1
ATOM 732 O O . VAL A 1 90 ? -2.695 -0.498 -12.786 1.00 63.03 90 VAL A O 1
ATOM 735 N N . ARG A 1 91 ? -1.636 -1.124 -14.680 1.00 56.62 91 ARG A N 1
ATOM 736 C CA . ARG A 1 91 ? -1.052 0.177 -15.092 1.00 56.62 91 ARG A CA 1
ATOM 737 C C . ARG A 1 91 ? -1.992 1.387 -15.026 1.00 56.62 91 ARG A C 1
ATOM 739 O O . ARG A 1 91 ? -1.534 2.505 -15.193 1.00 56.62 91 ARG A O 1
ATOM 746 N N . SER A 1 92 ? -3.288 1.170 -14.831 1.00 56.22 92 SER A N 1
ATOM 747 C CA . SER A 1 92 ? -4.269 2.219 -14.655 1.00 56.22 92 SER A CA 1
ATOM 748 C C . SER A 1 92 ? -5.482 1.673 -13.888 1.00 56.22 92 SER A C 1
ATOM 750 O O . SER A 1 92 ? -6.306 0.956 -14.463 1.00 56.22 92 SER A O 1
ATOM 752 N N . PHE A 1 93 ? -5.608 1.972 -12.595 1.00 58.53 93 PHE A N 1
ATOM 753 C CA . PHE A 1 93 ? -6.803 1.590 -11.835 1.00 58.53 93 PHE A CA 1
ATOM 754 C C . PHE A 1 93 ? -7.916 2.614 -12.074 1.00 58.53 93 PHE A C 1
ATOM 756 O O . PHE A 1 93 ? -7.699 3.814 -11.900 1.00 58.53 93 PHE A O 1
ATOM 763 N N . SER A 1 94 ? -9.108 2.151 -12.461 1.00 57.47 94 SER A N 1
ATOM 764 C CA . SER A 1 94 ? -10.328 2.961 -12.440 1.00 57.47 94 SER A CA 1
ATOM 765 C C . SER A 1 94 ? -11.275 2.411 -11.383 1.00 57.47 94 SER A C 1
ATOM 767 O O . SER A 1 94 ? -11.755 1.283 -11.523 1.00 57.47 94 SER A O 1
ATOM 769 N N . SER A 1 95 ? -11.601 3.211 -10.366 1.00 53.25 95 SER A N 1
ATOM 770 C CA . SER A 1 95 ? -12.762 2.920 -9.527 1.00 53.25 95 SER A CA 1
ATOM 771 C C . SER A 1 95 ? -14.009 3.029 -10.405 1.00 53.25 95 SER A C 1
ATOM 773 O O . SER A 1 95 ? -14.455 4.118 -10.764 1.00 53.25 95 SER A O 1
ATOM 775 N N . THR A 1 96 ? -14.538 1.885 -10.829 1.00 47.91 96 THR A N 1
ATOM 776 C CA . THR A 1 96 ? -15.901 1.840 -11.354 1.00 47.91 96 THR A CA 1
ATOM 777 C C . THR A 1 96 ? -16.775 1.693 -10.125 1.00 47.91 96 THR A C 1
ATOM 779 O O . THR A 1 96 ? -16.614 0.721 -9.391 1.00 47.91 96 THR A O 1
ATOM 782 N N . SER A 1 97 ? -17.602 2.700 -9.851 1.00 39.16 97 SER A N 1
ATOM 783 C CA . SER A 1 97 ? -18.564 2.688 -8.751 1.00 39.16 97 SER A CA 1
ATOM 784 C C . SER A 1 97 ? -19.345 1.371 -8.762 1.00 39.16 97 SER A C 1
ATOM 786 O O . SER A 1 97 ? -20.005 1.067 -9.756 1.00 39.16 97 SER A O 1
ATOM 788 N N . LEU A 1 98 ? -19.216 0.596 -7.686 1.00 38.25 98 LEU A N 1
ATOM 789 C CA . LEU A 1 98 ? -20.162 -0.453 -7.312 1.00 38.25 98 LEU A CA 1
ATOM 790 C C . LEU A 1 98 ? -21.223 0.170 -6.407 1.00 38.25 98 LEU A C 1
ATOM 792 O O . LEU A 1 98 ? -20.828 0.985 -5.542 1.00 38.25 98 LEU A O 1
#

pLDDT: mean 70.18, std 14.76, range [38.25, 91.31]

Sequence (98 aa):
MQIDCRSVMYYYDTAECILNAENQATNKSLITNDTLNMRVDYFENNCLDVNCSNDSTTHWIKVERFVISNKHDVFIEQVTRDQCISFCIVRSFSSTSL

Organism: NCBI:txid637853

Radius of gyration: 12.84 Å; chains: 1; bounding box: 32×26×34 Å

Secondary structure (DSSP, 8-state):
-EE---EEEEETTTTEEEEES--TTT-GGG--STTTTS-EEEEE-GGGTS---TT--------S-----S--SEEE-S--HHHHHHHHHSSSEE----